Protein AF-A0A2D8AQH8-F1 (afdb_monomer_lite)

Secondary structure (DSSP, 8-state):
---HHHHHH---HHHHHHHTT-SEEEES---GGGB-SSSTT-SBTT-EEEE-STT--GGGHHHHHHH-----EEEETTEEEE-S---SSSHHHHHHHTT--

Sequence (101 aa):
GFDYDKLNIDKSPAVQRLLSLTDVLSAGPYVASLSKDDLLWRGSSNQELVYLSERYSKSDEEKWLENSPVEELMMTDNGIMRTGFKAKKGDLYKSLLRISP

Radius of gyration: 16.13 Å; chains: 1; bounding box: 51×33×32 Å

Foldseek 3Di:
DAAVVVLVPDPPPVSVVVLVVDQKDFHDDDDPVQADQQPFQHGGPVTDIDGSDPPDDPVCVVVCLQADDPFDWDQDPVGIDGDGHRRPHHPVVVVVVVVDD

Structure (mmCIF, N/CA/C/O backbo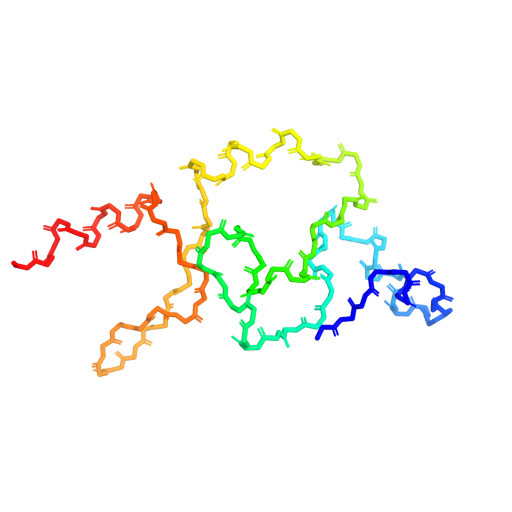ne):
data_AF-A0A2D8AQH8-F1
#
_entry.id   AF-A0A2D8AQH8-F1
#
loop_
_atom_site.group_PDB
_atom_site.id
_atom_site.type_symbol
_atom_site.label_atom_id
_atom_site.label_alt_id
_atom_site.label_comp_id
_atom_site.label_asym_id
_atom_site.label_entity_id
_atom_site.label_seq_id
_atom_site.pdbx_PDB_ins_code
_atom_site.Cartn_x
_atom_site.Cartn_y
_atom_site.Cartn_z
_atom_site.occupancy
_atom_site.B_iso_or_equiv
_atom_site.auth_seq_id
_atom_site.auth_comp_id
_atom_site.auth_asym_id
_atom_site.auth_atom_id
_atom_site.pdbx_PDB_model_num
ATOM 1 N N . GLY A 1 1 ? -9.499 -0.509 -9.618 1.00 88.06 1 GLY A N 1
ATOM 2 C CA . GLY A 1 1 ? -9.501 0.078 -8.265 1.00 88.06 1 GLY A CA 1
ATOM 3 C C . GLY A 1 1 ? -10.586 1.128 -8.176 1.00 88.06 1 GLY A C 1
ATOM 4 O O . GLY A 1 1 ? -11.048 1.582 -9.218 1.00 88.06 1 GLY A O 1
ATOM 5 N N . PHE A 1 2 ? -10.996 1.472 -6.960 1.00 94.62 2 PHE A N 1
ATOM 6 C CA . PHE A 1 2 ? -12.043 2.455 -6.673 1.00 94.62 2 PHE A CA 1
ATOM 7 C C . PHE A 1 2 ? -11.492 3.529 -5.741 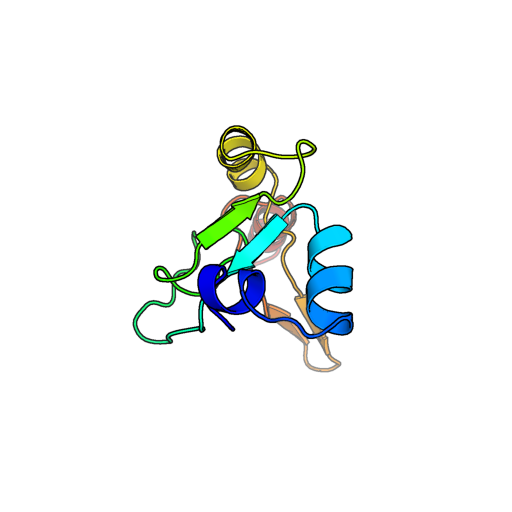1.00 94.62 2 PHE A C 1
ATOM 9 O O . PHE A 1 2 ? -10.652 3.223 -4.895 1.00 94.62 2 PHE A O 1
ATOM 16 N N . ASP A 1 3 ? -11.961 4.763 -5.901 1.00 96.88 3 ASP A N 1
ATOM 17 C CA . ASP A 1 3 ? -11.642 5.863 -4.988 1.00 96.88 3 ASP A CA 1
ATOM 18 C C . ASP A 1 3 ? -12.260 5.584 -3.612 1.00 96.88 3 ASP A C 1
ATOM 20 O O . ASP A 1 3 ? -13.373 5.051 -3.530 1.00 96.88 3 ASP A O 1
ATOM 24 N N . TYR A 1 4 ? -11.564 5.951 -2.536 1.00 97.06 4 TYR A N 1
ATOM 25 C CA . TYR A 1 4 ? -12.043 5.675 -1.183 1.00 97.06 4 TYR A CA 1
ATOM 26 C C . TYR A 1 4 ? -13.367 6.376 -0.888 1.00 97.06 4 TYR A C 1
ATOM 28 O O . TYR A 1 4 ? -14.279 5.737 -0.375 1.00 97.06 4 TYR A O 1
ATOM 36 N N . ASP A 1 5 ? -13.526 7.634 -1.304 1.00 96.50 5 ASP A N 1
ATOM 37 C CA . ASP A 1 5 ? -14.766 8.386 -1.092 1.00 96.50 5 ASP A CA 1
ATOM 38 C C . ASP A 1 5 ? -15.992 7.663 -1.662 1.00 96.50 5 ASP A C 1
ATOM 40 O O . ASP A 1 5 ? -17.050 7.642 -1.034 1.00 96.50 5 ASP A O 1
ATOM 44 N N . LYS A 1 6 ? -15.840 6.999 -2.817 1.00 96.38 6 LYS A N 1
ATOM 45 C CA . LYS A 1 6 ? -16.910 6.191 -3.423 1.00 96.38 6 LYS A CA 1
ATOM 46 C C . LYS A 1 6 ? -17.222 4.951 -2.591 1.00 96.38 6 LYS A C 1
ATOM 48 O O . LYS A 1 6 ? -18.391 4.636 -2.401 1.00 96.38 6 LYS A O 1
ATOM 53 N N . LEU A 1 7 ? -16.194 4.264 -2.091 1.00 96.12 7 LEU A N 1
ATOM 54 C CA . LEU A 1 7 ? -16.357 3.083 -1.239 1.00 96.12 7 LEU A CA 1
ATOM 55 C C . LEU A 1 7 ? -16.969 3.440 0.123 1.00 96.12 7 LEU A C 1
ATOM 57 O O . LEU A 1 7 ? -17.799 2.696 0.637 1.00 96.12 7 LEU A O 1
ATOM 61 N N . ASN A 1 8 ? -16.596 4.586 0.690 1.00 95.19 8 ASN A N 1
ATOM 62 C CA . ASN A 1 8 ? -17.039 5.035 2.006 1.00 95.19 8 ASN A CA 1
ATOM 63 C C . ASN A 1 8 ? -18.540 5.384 2.032 1.00 95.19 8 ASN A C 1
ATOM 65 O O . ASN A 1 8 ? -19.231 5.119 3.017 1.00 95.19 8 ASN A O 1
ATOM 69 N N . ILE A 1 9 ? -19.073 5.944 0.940 1.00 96.69 9 ILE A N 1
ATOM 70 C CA . ILE A 1 9 ? -20.506 6.268 0.835 1.00 96.69 9 ILE A CA 1
ATOM 71 C C . ILE A 1 9 ? -21.376 5.084 0.386 1.00 96.69 9 ILE A C 1
ATOM 73 O O . ILE A 1 9 ? -22.599 5.146 0.543 1.00 96.69 9 ILE A O 1
ATOM 77 N N . ASP A 1 10 ? -20.772 4.017 -0.144 1.00 94.94 10 ASP A N 1
ATOM 78 C CA . ASP A 1 10 ? -21.474 2.812 -0.592 1.00 94.94 10 ASP A CA 1
ATOM 79 C C . ASP A 1 10 ? -22.171 2.121 0.592 1.00 94.94 10 ASP A C 1
ATOM 81 O O . ASP A 1 10 ? -21.572 1.870 1.635 1.00 94.94 10 ASP A O 1
ATOM 85 N N . LYS A 1 11 ? -23.464 1.814 0.454 1.00 95.00 11 LYS A N 1
ATOM 86 C CA . LYS A 1 11 ? -24.274 1.202 1.522 1.00 95.00 11 LYS A CA 1
ATOM 87 C C . LYS A 1 11 ? -24.299 -0.325 1.485 1.00 95.00 11 LYS A C 1
ATOM 89 O O . LYS A 1 11 ? -24.971 -0.935 2.314 1.00 95.00 11 LYS A O 1
ATOM 94 N N . SER A 1 12 ? -23.571 -0.948 0.563 1.00 98.00 12 SER A N 1
ATOM 95 C CA . SER A 1 12 ? -23.419 -2.396 0.490 1.00 98.00 12 SER A CA 1
ATOM 96 C C . SER A 1 12 ? -22.834 -2.945 1.798 1.00 98.00 12 SER A C 1
ATOM 98 O O . SER A 1 12 ? -21.710 -2.584 2.167 1.00 98.00 12 SER A O 1
ATOM 100 N N . PRO A 1 13 ? -23.534 -3.866 2.490 1.00 97.94 13 PRO A N 1
ATOM 101 C CA . PRO A 1 13 ? -23.031 -4.462 3.726 1.00 97.94 13 PRO A CA 1
ATOM 102 C C . PRO A 1 13 ? -21.677 -5.156 3.549 1.00 97.94 13 PRO A C 1
ATOM 104 O O . PRO A 1 13 ? -20.857 -5.145 4.463 1.00 97.94 13 PRO A O 1
ATOM 107 N N . ALA A 1 14 ? -21.422 -5.731 2.36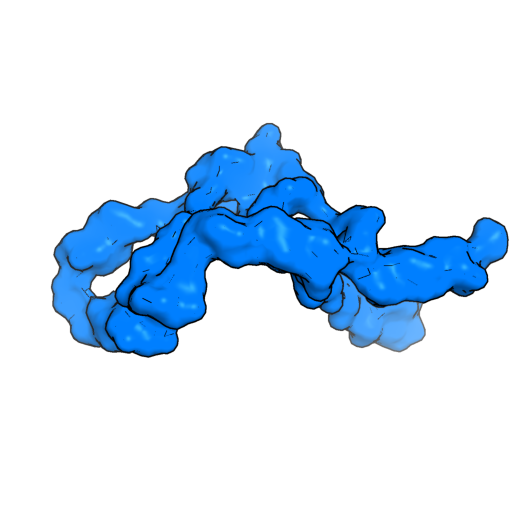9 1.00 97.31 14 ALA A N 1
ATOM 108 C CA . ALA A 1 14 ? -20.157 -6.391 2.065 1.00 97.31 14 ALA A CA 1
ATOM 109 C C . ALA A 1 14 ? -18.993 -5.392 1.979 1.00 97.31 14 ALA A C 1
ATOM 111 O O . ALA A 1 14 ? -17.924 -5.657 2.526 1.00 97.31 14 ALA A O 1
ATOM 112 N N . VAL A 1 15 ? -19.212 -4.233 1.346 1.00 96.50 15 VAL A N 1
ATOM 113 C CA . VAL A 1 15 ? -18.199 -3.169 1.242 1.00 96.50 15 VAL A CA 1
ATOM 114 C C . VAL A 1 15 ? -17.896 -2.606 2.624 1.00 96.50 15 VAL A C 1
ATOM 116 O O . VAL A 1 15 ? -16.741 -2.583 3.038 1.00 96.50 15 VAL A O 1
ATOM 119 N N . GLN A 1 16 ? -18.935 -2.247 3.378 1.00 97.31 16 GLN A N 1
ATOM 120 C CA . GLN A 1 16 ? -18.788 -1.704 4.729 1.00 97.31 16 GLN A CA 1
ATOM 121 C C . GLN A 1 16 ? -18.075 -2.688 5.666 1.00 97.31 16 GLN A C 1
ATOM 123 O O . GLN A 1 16 ? -17.182 -2.299 6.419 1.00 97.31 16 GLN A O 1
ATOM 128 N N . ARG A 1 17 ? -18.399 -3.986 5.573 1.00 97.62 17 ARG A N 1
ATOM 129 C CA . ARG A 1 17 ? -17.725 -5.027 6.356 1.00 97.62 17 ARG A CA 1
ATOM 130 C C . ARG A 1 17 ? -16.259 -5.208 5.965 1.00 97.62 17 ARG A C 1
ATOM 132 O O . ARG A 1 17 ? -15.439 -5.465 6.841 1.00 97.62 17 ARG A O 1
ATOM 139 N N . LEU A 1 18 ? -15.924 -5.113 4.680 1.00 96.75 18 LEU A N 1
ATOM 140 C CA . LEU A 1 18 ? -14.535 -5.192 4.236 1.00 96.75 18 LEU A CA 1
ATOM 141 C C . LEU A 1 18 ? -13.730 -3.994 4.754 1.00 96.75 18 LEU A C 1
ATOM 143 O O . LEU A 1 18 ? -12.664 -4.192 5.335 1.00 96.75 18 LEU A O 1
ATOM 147 N N . LEU A 1 19 ? -14.262 -2.774 4.612 1.00 97.06 19 LEU A N 1
ATOM 148 C CA . LEU A 1 19 ? -13.618 -1.559 5.122 1.00 97.06 19 LEU A CA 1
ATOM 149 C C . LEU A 1 19 ? -13.391 -1.638 6.638 1.00 97.06 19 LEU A C 1
ATOM 151 O O . LEU A 1 19 ? -12.297 -1.331 7.094 1.00 97.06 19 LEU A O 1
ATOM 155 N N . SER A 1 20 ? -14.358 -2.150 7.411 1.00 96.94 20 SER A N 1
ATOM 156 C CA . SER A 1 20 ? -14.218 -2.284 8.871 1.00 96.94 20 SER A CA 1
ATOM 157 C C . SER A 1 20 ? -13.180 -3.321 9.323 1.00 96.94 20 SER A C 1
ATOM 159 O O . SER A 1 20 ? -12.868 -3.395 10.507 1.00 96.94 20 SER A O 1
ATOM 161 N N . LEU A 1 21 ? -12.723 -4.193 8.421 1.00 98.00 21 LEU A N 1
ATOM 162 C CA . LEU A 1 21 ? -11.717 -5.230 8.688 1.00 98.00 21 LEU A CA 1
ATOM 163 C C . LEU A 1 21 ? -10.353 -4.903 8.063 1.00 98.00 21 LEU A C 1
ATOM 165 O O . LEU A 1 21 ? -9.442 -5.728 8.118 1.00 98.00 21 LEU A O 1
ATOM 169 N N . THR A 1 22 ? -10.221 -3.736 7.438 1.00 97.19 22 THR A N 1
ATOM 170 C CA . THR A 1 22 ? -9.019 -3.320 6.719 1.00 97.19 22 THR A CA 1
ATOM 171 C C . THR A 1 22 ? -8.308 -2.241 7.527 1.00 97.19 22 THR A C 1
ATOM 173 O O . THR A 1 22 ? -8.940 -1.269 7.912 1.00 97.19 22 THR A O 1
ATOM 176 N N . ASP A 1 23 ? -7.003 -2.386 7.771 1.00 97.31 23 ASP A N 1
ATOM 177 C CA . ASP A 1 23 ? -6.208 -1.349 8.449 1.00 97.31 23 ASP A CA 1
ATOM 178 C C . ASP A 1 23 ? -5.725 -0.272 7.454 1.00 97.31 23 ASP A C 1
ATOM 180 O O . ASP A 1 23 ? -5.777 0.924 7.738 1.00 97.31 23 ASP A O 1
ATOM 184 N N . VAL A 1 24 ? -5.280 -0.695 6.262 1.00 96.00 24 VAL A N 1
ATOM 185 C CA . VAL A 1 24 ? -4.769 0.183 5.195 1.00 96.00 24 VAL A CA 1
ATOM 186 C C . VAL A 1 24 ? -5.352 -0.237 3.849 1.00 96.00 24 VAL A C 1
ATOM 188 O O . VAL A 1 24 ? -5.310 -1.413 3.486 1.00 96.00 24 VAL A O 1
ATOM 191 N N . LEU A 1 25 ? -5.856 0.729 3.085 1.00 96.31 25 LEU A N 1
ATOM 192 C CA . LEU A 1 25 ? -6.411 0.539 1.748 1.00 96.31 25 LEU A CA 1
ATOM 193 C C . LEU A 1 25 ? -5.605 1.336 0.717 1.00 96.31 25 LEU A C 1
ATOM 195 O O . LEU A 1 25 ? -5.496 2.551 0.827 1.00 96.31 25 LEU A O 1
ATOM 199 N N . SER A 1 26 ? -5.111 0.677 -0.335 1.00 94.88 26 SER A N 1
ATOM 200 C CA . SER A 1 26 ? -4.630 1.377 -1.534 1.00 94.88 26 SER A CA 1
ATOM 201 C C . SER A 1 26 ? -5.819 1.736 -2.430 1.00 94.88 26 SER A C 1
ATOM 203 O O . SER A 1 26 ? -6.337 0.878 -3.150 1.00 94.88 26 SER A O 1
ATOM 205 N N . ALA A 1 27 ? -6.257 2.992 -2.392 1.00 97.06 27 ALA A N 1
ATOM 206 C CA . ALA A 1 27 ? -7.436 3.480 -3.103 1.00 97.06 27 ALA A CA 1
ATOM 207 C C . ALA A 1 27 ? -7.084 4.149 -4.444 1.00 97.06 27 ALA A C 1
ATOM 209 O O . ALA A 1 27 ? -6.004 4.708 -4.613 1.00 97.06 27 ALA A O 1
ATOM 210 N N . GLY A 1 28 ? -8.014 4.084 -5.399 1.00 97.38 28 GLY A N 1
ATOM 211 C CA . GLY A 1 28 ? -7.913 4.664 -6.743 1.00 97.38 28 GLY A CA 1
ATOM 212 C C . GLY A 1 28 ? -7.752 3.621 -7.867 1.00 97.38 28 GLY A C 1
ATOM 213 O O . GLY A 1 28 ? -7.225 2.519 -7.651 1.00 97.38 28 GLY A O 1
ATOM 214 N N . PRO A 1 29 ? -8.227 3.909 -9.095 1.00 95.75 29 PRO A N 1
ATOM 215 C CA . PRO A 1 29 ? -8.001 3.049 -10.256 1.00 95.75 29 PRO A CA 1
ATOM 216 C C . PRO A 1 29 ? -6.520 3.029 -10.659 1.00 95.75 29 PRO A C 1
ATOM 218 O O . PRO A 1 29 ? -5.812 4.016 -10.489 1.00 95.75 29 PRO A O 1
ATOM 221 N N . TYR A 1 30 ? -6.054 1.915 -11.226 1.00 93.94 30 TYR A N 1
ATOM 222 C CA . TYR A 1 30 ? -4.729 1.867 -11.845 1.00 93.94 30 TYR A CA 1
ATOM 223 C C . TYR A 1 30 ? -4.760 2.624 -13.176 1.00 93.94 30 TYR A C 1
ATOM 225 O O . TYR A 1 30 ? -5.667 2.418 -13.986 1.00 93.94 30 TYR A O 1
ATOM 233 N N . VAL A 1 31 ? -3.763 3.477 -13.404 1.00 95.56 31 VAL A N 1
ATOM 234 C CA . VAL A 1 31 ? -3.596 4.263 -14.629 1.00 95.56 31 VAL A CA 1
ATOM 235 C C . VAL A 1 31 ? -2.187 4.028 -15.162 1.00 95.56 31 VAL A C 1
ATOM 237 O O . VAL A 1 31 ? -1.205 4.472 -14.568 1.00 95.56 31 VAL A O 1
ATOM 240 N N . ALA A 1 32 ? -2.084 3.340 -16.302 1.00 93.62 32 ALA A N 1
ATOM 241 C CA . ALA A 1 32 ? -0.801 2.906 -16.861 1.00 93.62 32 ALA A CA 1
ATOM 242 C C . ALA A 1 32 ? 0.162 4.072 -17.153 1.00 93.62 32 ALA A C 1
ATOM 244 O O . ALA A 1 32 ? 1.352 3.976 -16.871 1.00 93.62 32 ALA A O 1
ATOM 245 N N . SER A 1 33 ? -0.347 5.207 -17.646 1.00 96.62 33 SER A N 1
ATOM 246 C CA . SER A 1 33 ? 0.464 6.411 -17.895 1.00 96.62 33 SER A CA 1
ATOM 247 C C . SER A 1 33 ? 0.985 7.082 -16.619 1.00 96.62 33 SER A C 1
ATOM 249 O O . SER A 1 33 ? 1.902 7.894 -16.688 1.00 96.62 33 SER A O 1
ATOM 251 N N . LEU A 1 34 ? 0.416 6.742 -15.461 1.00 95.94 34 LEU A N 1
ATOM 252 C CA . LEU A 1 34 ? 0.826 7.222 -14.143 1.00 95.94 34 LEU A CA 1
ATOM 253 C C . LEU A 1 34 ? 1.561 6.140 -13.342 1.00 95.94 34 LEU A C 1
ATOM 255 O O . LEU A 1 34 ? 1.752 6.301 -12.136 1.00 95.94 34 LEU A O 1
ATOM 259 N N . SER A 1 35 ? 1.932 5.028 -13.985 1.00 91.19 35 SER A N 1
ATOM 260 C CA . SER A 1 35 ? 2.614 3.915 -13.333 1.00 91.19 35 SER A CA 1
ATOM 261 C C . SER A 1 35 ? 3.949 4.367 -12.751 1.00 91.19 35 SER A C 1
ATOM 263 O O . SER A 1 35 ? 4.740 5.025 -13.431 1.00 91.19 35 SER A O 1
ATOM 265 N N . LYS A 1 36 ? 4.217 3.987 -11.502 1.00 87.62 36 LYS A N 1
ATOM 266 C CA . LYS A 1 36 ? 5.498 4.246 -10.841 1.00 87.62 36 LYS A CA 1
ATOM 267 C C . LYS A 1 36 ? 5.887 3.085 -9.938 1.00 87.62 36 LYS A C 1
ATOM 269 O O . LYS A 1 36 ? 5.041 2.485 -9.287 1.00 87.62 36 LYS A O 1
ATOM 274 N N . ASP A 1 37 ? 7.187 2.826 -9.872 1.00 79.25 37 ASP A N 1
ATOM 275 C CA . ASP A 1 37 ? 7.757 1.704 -9.120 1.00 79.25 37 ASP A CA 1
ATOM 276 C C . ASP A 1 37 ? 8.156 2.084 -7.675 1.00 79.25 37 ASP A C 1
ATOM 278 O O . ASP A 1 37 ? 8.679 1.250 -6.941 1.00 79.25 37 ASP A O 1
ATOM 282 N N . ASP A 1 38 ? 7.958 3.339 -7.256 1.00 80.12 38 ASP A N 1
ATOM 283 C CA . ASP A 1 38 ? 8.435 3.905 -5.983 1.00 80.12 38 ASP A CA 1
ATOM 284 C C . ASP A 1 38 ? 7.312 4.339 -5.022 1.00 80.12 38 ASP A C 1
ATOM 286 O O . ASP A 1 38 ? 7.537 5.137 -4.116 1.00 80.12 38 ASP A O 1
ATOM 290 N N . LEU A 1 39 ? 6.101 3.792 -5.182 1.00 84.69 39 LEU A N 1
ATOM 291 C CA . LEU A 1 39 ? 4.908 4.221 -4.441 1.00 84.69 39 LEU A CA 1
ATOM 292 C C . LEU A 1 39 ? 4.436 3.235 -3.353 1.00 84.69 39 LEU A C 1
ATOM 294 O O . LEU A 1 39 ? 3.244 3.197 -3.037 1.00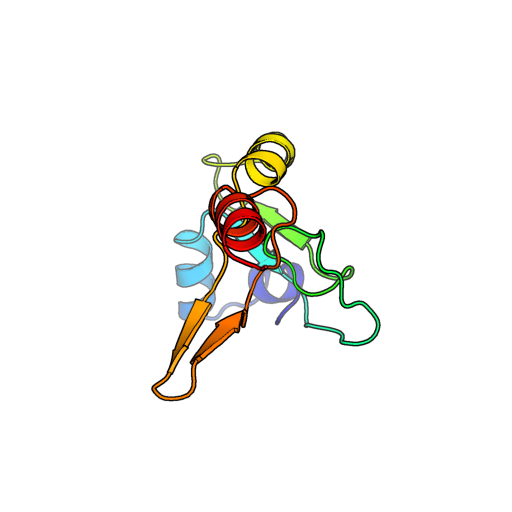 84.69 39 LEU A O 1
ATOM 298 N N . LEU A 1 40 ? 5.339 2.456 -2.746 1.00 86.31 40 LEU A N 1
ATOM 299 C CA . LEU A 1 40 ? 4.987 1.359 -1.823 1.00 86.31 40 LEU A CA 1
ATOM 300 C C . LEU A 1 40 ? 4.013 0.365 -2.485 1.00 86.31 40 LEU A C 1
ATOM 302 O O . LEU A 1 40 ? 4.356 -0.237 -3.499 1.00 86.31 40 LEU A O 1
ATOM 306 N N . TRP A 1 41 ? 2.812 0.202 -1.919 1.00 87.06 41 TRP A N 1
ATOM 307 C CA . TRP A 1 41 ? 1.765 -0.713 -2.378 1.00 87.06 41 TRP A CA 1
ATOM 308 C C . TRP A 1 41 ? 0.811 -0.101 -3.418 1.00 87.06 41 TRP A C 1
ATOM 310 O O . TRP A 1 41 ? -0.273 -0.628 -3.661 1.00 87.06 41 TRP A O 1
ATOM 320 N N . ARG A 1 42 ? 1.198 1.018 -4.039 1.00 90.00 42 ARG A N 1
ATOM 321 C CA . ARG A 1 42 ? 0.441 1.676 -5.111 1.00 90.00 42 ARG A CA 1
ATOM 322 C C . ARG A 1 42 ? 1.118 1.412 -6.451 1.00 90.00 42 ARG A C 1
ATOM 324 O O . ARG A 1 42 ? 2.337 1.497 -6.557 1.00 90.00 42 ARG A O 1
ATOM 331 N N . GLY A 1 43 ? 0.323 1.119 -7.475 1.00 87.88 43 GLY A N 1
ATOM 332 C CA . GLY A 1 43 ? 0.809 0.904 -8.840 1.00 87.88 43 GLY A CA 1
ATOM 333 C C . GLY A 1 43 ? 0.870 2.183 -9.678 1.00 87.88 43 GLY A C 1
ATOM 334 O O . GLY A 1 43 ? 1.661 2.258 -10.614 1.00 87.88 43 GLY A O 1
ATOM 335 N N . SER A 1 44 ? 0.066 3.198 -9.344 1.00 92.88 44 SER A N 1
ATOM 336 C CA . SER A 1 44 ? -0.016 4.468 -10.077 1.00 92.88 44 SER A CA 1
ATOM 337 C C . SER A 1 44 ? -0.059 5.671 -9.140 1.00 92.88 44 SER A C 1
ATOM 339 O O . SER A 1 44 ? -0.611 5.601 -8.045 1.00 92.88 44 SER A O 1
ATOM 341 N N . SER A 1 45 ? 0.474 6.814 -9.582 1.00 95.25 45 SER A N 1
ATOM 342 C CA . SER A 1 45 ? 0.594 8.018 -8.742 1.00 95.25 45 SER A CA 1
ATOM 343 C C . SER A 1 45 ? -0.722 8.720 -8.412 1.00 95.25 45 SER A C 1
ATOM 345 O O . SER A 1 45 ? -0.719 9.643 -7.607 1.00 95.25 45 SER A O 1
ATOM 347 N N . ASN A 1 46 ? -1.833 8.320 -9.033 1.00 96.38 46 ASN A N 1
ATOM 348 C CA . ASN A 1 46 ? -3.175 8.778 -8.668 1.00 96.38 46 ASN A CA 1
ATOM 349 C C . ASN A 1 46 ? -3.797 7.965 -7.522 1.00 96.38 46 ASN A C 1
ATOM 351 O O . ASN A 1 46 ? -4.936 8.232 -7.154 1.00 96.38 46 ASN A O 1
ATOM 355 N N . GLN A 1 47 ? -3.105 6.940 -7.029 1.00 95.81 47 GLN A N 1
ATOM 356 C CA . GLN A 1 47 ? -3.572 6.120 -5.921 1.00 95.81 47 GLN A CA 1
ATOM 357 C C . GLN A 1 47 ? -3.030 6.650 -4.592 1.00 95.81 47 GLN A C 1
ATOM 359 O O . GLN A 1 47 ? -1.941 7.226 -4.527 1.00 95.81 47 GLN A O 1
ATOM 364 N N . GLU A 1 48 ? -3.758 6.398 -3.512 1.00 95.94 48 GLU A N 1
ATOM 365 C CA . GLU A 1 48 ? -3.396 6.817 -2.156 1.00 95.94 48 GLU A CA 1
ATOM 366 C C . GLU A 1 48 ? -3.496 5.659 -1.161 1.00 95.94 48 GLU A C 1
ATOM 368 O O . GLU A 1 48 ? -4.204 4.683 -1.406 1.00 95.94 48 GLU A O 1
ATOM 373 N N . LEU A 1 49 ? -2.771 5.761 -0.046 1.00 95.62 49 LEU A N 1
ATOM 374 C CA . LEU A 1 49 ? -2.954 4.867 1.094 1.00 95.62 49 LEU A CA 1
ATOM 375 C C . LEU A 1 49 ? -3.913 5.536 2.077 1.00 95.62 49 LEU A C 1
ATOM 377 O O . LEU A 1 49 ? -3.610 6.600 2.615 1.00 95.62 49 LEU A O 1
ATOM 381 N N . VAL A 1 50 ? -5.061 4.905 2.298 1.00 97.62 50 VAL A N 1
ATOM 382 C CA . VAL A 1 50 ? -6.060 5.323 3.280 1.00 97.62 50 VAL A CA 1
ATOM 383 C C . VAL A 1 50 ? -5.916 4.457 4.520 1.00 97.62 50 VAL A C 1
ATOM 385 O O . VAL A 1 50 ? -5.941 3.230 4.431 1.00 97.62 50 VAL A O 1
ATOM 388 N N . TYR A 1 51 ? -5.775 5.104 5.670 1.00 97.69 51 TYR A N 1
ATOM 389 C CA . TYR A 1 51 ? -5.634 4.463 6.972 1.00 97.69 51 TYR A CA 1
ATOM 390 C C . TYR A 1 51 ? -7.012 4.412 7.630 1.00 97.69 51 TYR A C 1
ATOM 392 O O . TYR A 1 51 ? -7.601 5.451 7.920 1.00 97.69 51 TYR A O 1
ATOM 400 N N . LEU A 1 52 ? -7.558 3.206 7.781 1.00 97.56 52 LEU A N 1
ATOM 401 C CA . LEU A 1 52 ? -8.937 2.972 8.227 1.00 97.56 52 LEU A CA 1
ATOM 402 C C . LEU A 1 52 ? -9.020 2.571 9.708 1.00 97.56 52 LEU A C 1
ATOM 404 O O . LEU A 1 52 ? -10.114 2.488 10.267 1.00 97.56 52 LEU A O 1
ATOM 408 N N . SER A 1 53 ? -7.873 2.341 10.346 1.00 97.50 53 SER A N 1
ATOM 409 C CA . SER A 1 53 ? -7.739 2.096 11.779 1.00 97.50 53 SER A CA 1
ATOM 410 C C . SER A 1 53 ? -6.517 2.831 12.337 1.00 97.50 53 SER A C 1
ATOM 412 O O . SER A 1 53 ? -5.627 3.239 11.595 1.00 97.50 53 SER A O 1
ATOM 414 N N . GLU A 1 54 ? -6.435 2.940 13.662 1.00 97.12 54 GLU A N 1
ATOM 415 C CA . GLU A 1 54 ? -5.306 3.569 14.369 1.00 97.12 54 GLU A CA 1
ATOM 416 C C . GLU A 1 54 ? -4.035 2.699 14.398 1.00 97.12 54 GLU A C 1
ATOM 418 O O . GLU A 1 54 ? -3.039 3.056 15.027 1.00 97.12 54 GLU A O 1
ATOM 423 N N . ARG A 1 55 ? -4.058 1.513 13.775 1.00 97.19 55 ARG A N 1
ATOM 424 C CA . ARG A 1 55 ? -2.933 0.571 13.828 1.00 97.19 55 ARG A CA 1
ATOM 425 C C . ARG A 1 55 ? -1.708 1.073 13.072 1.00 97.19 55 ARG A C 1
ATOM 427 O O . ARG A 1 55 ? -0.587 0.746 13.457 1.00 97.19 55 ARG A O 1
ATOM 434 N N . TYR A 1 56 ? -1.941 1.813 11.994 1.00 96.12 56 TYR A N 1
ATOM 435 C CA . TYR A 1 56 ? -0.909 2.359 11.129 1.00 96.12 56 TYR A CA 1
ATOM 436 C C . TYR A 1 56 ? -1.267 3.777 10.723 1.00 96.12 56 TYR A C 1
ATOM 438 O O . TYR A 1 56 ? -2.433 4.165 10.703 1.00 96.12 56 TYR A O 1
ATOM 446 N N . SER A 1 57 ? -0.256 4.538 10.336 1.00 96.31 57 SER A N 1
ATOM 447 C CA . SER A 1 57 ? -0.431 5.902 9.874 1.00 96.31 57 SER A CA 1
ATOM 448 C C . SER A 1 57 ? 0.605 6.265 8.819 1.00 96.31 57 SER A C 1
ATOM 450 O O . SER A 1 57 ? 1.550 5.527 8.539 1.00 96.31 57 SER A O 1
ATOM 452 N N . LYS A 1 58 ? 0.467 7.469 8.265 1.00 94.94 58 LYS A N 1
ATOM 453 C CA . LYS A 1 58 ? 1.413 8.011 7.289 1.00 94.94 58 LYS A CA 1
ATOM 454 C C . LYS A 1 58 ? 2.859 8.071 7.802 1.00 94.94 58 LYS A C 1
ATOM 456 O O . LYS A 1 58 ? 3.779 8.014 6.992 1.00 94.94 58 LYS A O 1
ATOM 461 N N . SER A 1 59 ? 3.087 8.173 9.117 1.00 95.19 59 SER A N 1
ATOM 462 C CA . SER A 1 59 ? 4.452 8.177 9.667 1.00 95.19 59 SER A CA 1
ATOM 463 C C . SER A 1 59 ? 5.160 6.827 9.533 1.00 95.19 59 SER A C 1
ATOM 465 O O . SER A 1 59 ? 6.382 6.777 9.623 1.00 95.19 59 SER A O 1
ATOM 467 N N . ASP A 1 60 ? 4.422 5.740 9.294 1.00 92.69 60 ASP A N 1
ATOM 468 C CA . ASP A 1 60 ? 5.001 4.415 9.070 1.00 92.69 60 ASP A CA 1
ATOM 469 C C . ASP A 1 60 ? 5.550 4.238 7.642 1.00 92.69 60 ASP A C 1
ATOM 471 O O . ASP A 1 60 ? 6.374 3.350 7.412 1.00 92.69 60 ASP A O 1
ATOM 475 N N . GLU A 1 61 ? 5.151 5.089 6.682 1.00 89.62 61 GLU A N 1
ATOM 476 C CA . GLU A 1 61 ? 5.533 4.944 5.268 1.00 89.62 61 GLU A CA 1
ATOM 477 C C . GLU A 1 61 ? 7.047 5.007 5.050 1.00 89.62 61 GLU A C 1
ATOM 479 O O . GLU A 1 61 ? 7.568 4.249 4.235 1.00 89.62 61 GLU A O 1
ATOM 484 N N . GLU A 1 62 ? 7.772 5.859 5.783 1.00 86.50 62 GLU A N 1
ATOM 485 C CA . GLU A 1 62 ? 9.235 5.953 5.673 1.00 86.50 62 GLU A CA 1
ATOM 486 C C . GLU A 1 62 ? 9.898 4.630 6.071 1.00 86.50 62 GLU A C 1
ATOM 488 O O . GLU A 1 62 ? 10.677 4.055 5.308 1.00 86.50 62 GLU A O 1
ATOM 493 N N . LYS A 1 63 ? 9.487 4.071 7.213 1.00 86.00 63 LYS A N 1
ATOM 494 C CA . LYS A 1 63 ? 9.950 2.762 7.678 1.00 86.00 63 LYS A CA 1
ATOM 495 C C . LYS A 1 63 ? 9.580 1.655 6.692 1.00 86.00 63 LYS A C 1
ATOM 497 O O . LYS A 1 63 ? 10.363 0.725 6.492 1.00 86.00 63 LYS A O 1
ATOM 502 N N . TRP A 1 64 ? 8.401 1.708 6.079 1.00 85.88 64 TRP A N 1
ATOM 503 C CA . TRP A 1 64 ? 8.019 0.736 5.059 1.00 85.88 64 TRP A CA 1
ATOM 504 C C . TRP A 1 64 ? 8.813 0.903 3.774 1.00 85.88 64 TRP A C 1
ATOM 506 O O . TRP A 1 64 ? 9.144 -0.100 3.175 1.00 85.88 64 TRP A O 1
ATOM 516 N N . LEU A 1 65 ? 9.174 2.111 3.352 1.00 78.50 65 LEU A N 1
ATOM 517 C CA . LEU A 1 65 ? 10.021 2.305 2.169 1.00 78.50 65 LEU A CA 1
ATOM 518 C C . LEU A 1 65 ? 11.427 1.723 2.365 1.00 78.50 65 LEU A C 1
ATOM 520 O O . LEU A 1 65 ? 12.078 1.321 1.398 1.00 78.50 65 LEU A O 1
ATOM 524 N N . GLU A 1 66 ? 11.903 1.686 3.608 1.00 76.50 66 GLU A N 1
ATOM 525 C CA . GLU A 1 66 ? 13.173 1.055 3.963 1.00 76.50 66 GLU A CA 1
ATOM 526 C C . GLU A 1 66 ? 13.073 -0.472 4.048 1.00 76.50 66 GLU A C 1
ATOM 528 O O . GLU A 1 66 ? 13.972 -1.170 3.579 1.00 76.50 66 GLU A O 1
ATOM 533 N N . ASN A 1 67 ? 11.980 -0.990 4.621 1.00 72.94 67 ASN A N 1
ATOM 534 C CA . ASN A 1 67 ? 11.828 -2.408 4.979 1.00 72.94 67 ASN A CA 1
ATOM 535 C C . ASN A 1 67 ? 10.871 -3.202 4.057 1.00 72.94 67 ASN A C 1
ATOM 537 O O . ASN A 1 67 ? 10.648 -4.390 4.265 1.00 72.94 67 ASN A O 1
ATOM 541 N N . SER A 1 68 ? 10.271 -2.545 3.067 1.00 64.75 68 SER A N 1
ATOM 542 C CA . SER A 1 68 ? 9.175 -2.989 2.188 1.00 64.75 68 SER A CA 1
ATOM 543 C C . SER A 1 68 ? 9.292 -2.220 0.843 1.00 64.75 68 SER A C 1
ATOM 545 O O . SER A 1 68 ? 10.095 -1.291 0.736 1.00 64.75 68 SER A O 1
ATOM 547 N N . PRO A 1 69 ? 8.527 -2.530 -0.222 1.00 59.75 69 PRO A N 1
ATOM 548 C CA . PRO A 1 69 ? 7.488 -3.546 -0.313 1.00 59.75 69 PRO A CA 1
ATOM 549 C C . PRO A 1 69 ? 8.015 -4.986 -0.270 1.00 59.75 69 PRO A C 1
ATOM 551 O O . PRO A 1 69 ? 9.099 -5.284 -0.771 1.00 59.75 69 PRO A O 1
ATOM 554 N N . VAL A 1 70 ? 7.194 -5.887 0.281 1.00 62.66 70 VAL A N 1
ATOM 555 C CA . VAL A 1 70 ? 7.267 -7.329 0.008 1.00 62.66 70 VAL A CA 1
ATOM 556 C C . VAL A 1 70 ? 7.181 -7.501 -1.504 1.00 62.66 70 VAL A C 1
ATOM 558 O O . VAL A 1 70 ? 6.176 -7.163 -2.129 1.00 62.66 70 VAL A O 1
ATOM 561 N N . GLU A 1 71 ? 8.281 -7.935 -2.100 1.00 64.69 71 GLU A N 1
ATOM 562 C CA . GLU A 1 71 ? 8.368 -8.144 -3.536 1.00 64.69 71 GLU A CA 1
ATOM 563 C C . GLU A 1 71 ? 7.541 -9.372 -3.904 1.00 64.69 71 GLU A C 1
ATOM 565 O O . GLU A 1 71 ? 7.695 -10.432 -3.299 1.00 64.69 71 GLU A O 1
ATOM 570 N N . GLU A 1 72 ? 6.671 -9.243 -4.901 1.00 67.25 72 GLU A N 1
ATOM 571 C CA . GLU A 1 72 ? 5.938 -10.390 -5.424 1.00 67.25 72 GLU A CA 1
ATOM 572 C C . GLU A 1 72 ? 6.758 -11.052 -6.532 1.00 67.25 72 GLU A C 1
ATOM 574 O O . GLU A 1 72 ? 7.076 -10.431 -7.556 1.00 67.25 72 GLU A O 1
ATOM 579 N N . LEU A 1 73 ? 7.095 -12.320 -6.306 1.00 72.31 73 LEU A N 1
ATOM 580 C CA . LEU A 1 73 ? 7.733 -13.186 -7.282 1.00 72.31 73 LEU A CA 1
ATOM 581 C C . LEU A 1 73 ? 6.747 -14.273 -7.705 1.00 72.31 73 LEU A C 1
ATOM 583 O O . LEU A 1 73 ? 6.197 -14.989 -6.873 1.00 72.31 73 LEU A O 1
ATOM 587 N N . MET A 1 74 ? 6.586 -14.432 -9.010 1.00 73.62 74 MET A N 1
ATOM 588 C CA . MET A 1 74 ? 5.964 -15.591 -9.623 1.00 73.62 74 MET A CA 1
ATOM 589 C C . MET A 1 74 ? 7.071 -16.537 -10.080 1.00 73.62 74 MET A C 1
ATOM 591 O O . MET A 1 74 ? 7.904 -16.181 -10.913 1.00 73.62 74 MET A O 1
ATOM 595 N N . MET A 1 75 ? 7.085 -17.746 -9.529 1.00 83.06 75 MET A N 1
ATOM 596 C CA . MET A 1 75 ? 7.985 -18.811 -9.964 1.00 83.06 75 MET A CA 1
ATOM 597 C C . MET A 1 75 ? 7.244 -19.718 -10.944 1.00 83.06 75 MET A C 1
ATOM 599 O O . MET A 1 75 ? 6.120 -20.137 -10.679 1.00 83.06 75 MET A O 1
ATOM 603 N N . THR A 1 76 ? 7.877 -20.009 -12.074 1.00 81.88 76 THR A N 1
ATOM 604 C CA . THR A 1 76 ? 7.369 -20.905 -13.119 1.00 81.88 76 THR A CA 1
ATOM 605 C C . THR A 1 76 ? 8.466 -21.887 -13.521 1.00 81.88 76 THR A C 1
ATOM 607 O O . THR A 1 76 ? 9.643 -21.642 -13.246 1.00 81.88 76 THR A O 1
ATOM 610 N N . ASP A 1 77 ? 8.109 -22.943 -14.250 1.00 85.44 77 ASP A N 1
ATOM 611 C CA . ASP A 1 77 ? 9.079 -23.909 -14.793 1.00 85.44 77 ASP A CA 1
ATOM 612 C C . ASP A 1 77 ? 10.109 -23.259 -15.738 1.00 85.44 77 ASP A C 1
ATOM 614 O O . ASP A 1 77 ? 11.203 -23.781 -15.933 1.00 85.44 77 ASP A O 1
ATOM 618 N N . ASN A 1 78 ? 9.778 -22.087 -16.292 1.00 83.31 78 ASN A N 1
ATOM 619 C CA . ASN A 1 78 ? 10.610 -21.343 -17.237 1.00 83.31 78 ASN A CA 1
ATOM 620 C C . ASN A 1 78 ? 11.391 -20.188 -16.588 1.00 83.31 78 ASN A C 1
ATOM 622 O O . ASN A 1 78 ? 12.102 -19.465 -17.288 1.00 83.31 78 ASN A O 1
ATOM 626 N N . GLY A 1 79 ? 11.259 -19.986 -15.273 1.00 77.88 79 GLY A N 1
ATOM 627 C CA . GLY A 1 79 ? 12.004 -18.965 -14.543 1.00 77.88 79 GLY A CA 1
ATOM 628 C C . GLY A 1 79 ? 11.190 -18.206 -13.500 1.00 77.88 79 GLY A C 1
ATOM 629 O O . GLY A 1 79 ? 10.048 -18.540 -13.180 1.00 77.88 79 GLY A O 1
ATOM 630 N N . ILE A 1 80 ? 11.817 -17.160 -12.96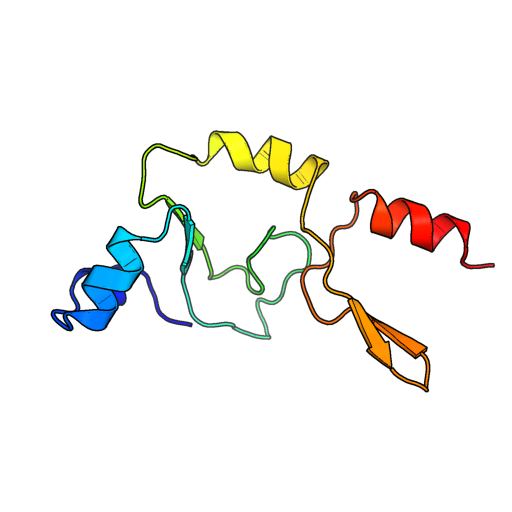4 1.00 78.62 80 ILE A N 1
ATOM 631 C CA . ILE A 1 80 ? 11.273 -16.299 -11.913 1.00 78.62 80 ILE A CA 1
ATOM 632 C C . ILE A 1 80 ? 10.914 -14.947 -12.532 1.00 78.62 80 ILE A C 1
ATOM 634 O O . ILE A 1 80 ? 11.761 -14.288 -13.135 1.00 78.62 80 ILE A O 1
ATOM 638 N N . MET A 1 81 ? 9.665 -14.520 -12.364 1.00 72.56 81 MET A N 1
ATOM 639 C CA . MET A 1 81 ? 9.162 -13.224 -12.813 1.00 72.56 81 MET A CA 1
ATOM 640 C C . MET A 1 81 ? 8.760 -12.372 -11.616 1.00 72.56 81 MET A C 1
ATOM 642 O O . MET A 1 81 ? 8.159 -12.859 -10.666 1.00 72.56 81 MET A O 1
ATOM 646 N N . ARG A 1 82 ? 9.047 -11.073 -11.674 1.00 70.25 82 ARG A N 1
ATOM 647 C CA . ARG A 1 82 ? 8.581 -10.109 -10.672 1.00 70.25 82 ARG A CA 1
ATOM 648 C C . ARG A 1 82 ? 7.274 -9.490 -11.160 1.00 70.25 82 ARG A C 1
ATOM 650 O O . ARG A 1 82 ? 7.292 -8.763 -12.153 1.00 70.25 82 ARG A O 1
ATOM 657 N N . THR A 1 83 ? 6.157 -9.804 -10.508 1.00 69.44 83 THR A N 1
ATOM 658 C CA . THR A 1 83 ? 4.808 -9.439 -10.989 1.00 69.44 83 THR A CA 1
ATOM 659 C C . THR A 1 83 ? 4.191 -8.256 -10.251 1.00 69.44 83 THR A C 1
ATOM 661 O O . THR A 1 83 ? 3.338 -7.577 -10.816 1.00 69.44 83 THR A O 1
ATOM 664 N N . GLY A 1 84 ? 4.656 -7.975 -9.033 1.00 65.75 84 GLY A N 1
ATOM 665 C CA . GLY A 1 84 ? 4.079 -6.951 -8.164 1.00 65.75 84 GLY A CA 1
ATOM 666 C C . GLY A 1 84 ? 5.046 -5.822 -7.819 1.00 65.75 84 GLY A C 1
ATOM 667 O O . GLY A 1 84 ? 5.805 -5.331 -8.658 1.00 65.75 84 GLY A O 1
ATOM 668 N N . PHE A 1 85 ? 5.004 -5.386 -6.560 1.00 66.56 85 PHE A N 1
ATOM 669 C CA . PHE A 1 85 ? 5.698 -4.187 -6.099 1.00 66.56 85 PHE A CA 1
ATOM 670 C C . PHE A 1 85 ? 7.221 -4.289 -6.229 1.00 66.56 85 PHE A C 1
ATOM 672 O O . PHE A 1 85 ? 7.872 -5.204 -5.711 1.00 66.56 85 PHE A O 1
ATOM 679 N N . LYS A 1 86 ? 7.806 -3.301 -6.912 1.00 61.94 86 LYS A N 1
ATOM 680 C CA . LYS A 1 86 ? 9.237 -3.260 -7.202 1.00 61.94 86 LYS A CA 1
ATOM 681 C C . LYS A 1 86 ? 10.007 -2.452 -6.158 1.00 61.94 86 LYS A C 1
ATOM 683 O O . LYS A 1 86 ? 10.503 -1.367 -6.441 1.00 61.94 86 LYS A O 1
ATOM 688 N N . ALA A 1 87 ? 10.162 -2.999 -4.953 1.00 61.41 87 ALA A N 1
ATOM 689 C CA . ALA A 1 87 ? 11.104 -2.458 -3.975 1.00 61.41 87 ALA A CA 1
ATOM 690 C C . ALA A 1 87 ? 12.509 -2.320 -4.590 1.00 61.41 87 ALA A C 1
ATOM 692 O O . ALA A 1 87 ? 13.062 -3.289 -5.115 1.00 61.41 87 ALA A O 1
ATOM 693 N N . LYS A 1 88 ? 13.104 -1.125 -4.505 1.00 62.53 88 LYS A N 1
ATOM 694 C CA . LYS A 1 88 ? 14.505 -0.872 -4.906 1.00 62.53 88 LYS A CA 1
ATOM 695 C C . LYS A 1 88 ? 15.497 -1.005 -3.744 1.00 62.53 88 LYS A C 1
ATOM 697 O O . LYS A 1 88 ? 16.691 -0.792 -3.931 1.00 62.53 88 LYS A O 1
ATOM 702 N N . LYS A 1 89 ? 15.005 -1.293 -2.533 1.00 62.31 89 LYS A N 1
ATOM 703 C CA . LYS A 1 89 ? 15.802 -1.311 -1.293 1.00 62.31 89 LYS A CA 1
ATOM 704 C C . LYS A 1 89 ? 15.558 -2.532 -0.394 1.00 62.31 89 LYS A C 1
ATOM 706 O O . LYS A 1 89 ? 16.282 -2.688 0.590 1.00 62.31 89 LYS A O 1
ATOM 711 N N . GLY A 1 90 ? 14.602 -3.397 -0.744 1.00 62.00 90 GLY A N 1
ATOM 712 C CA . GLY A 1 90 ? 14.267 -4.593 0.029 1.00 62.00 90 GLY A CA 1
ATOM 713 C C . GLY A 1 90 ? 15.398 -5.623 0.050 1.00 62.00 90 GLY A C 1
ATOM 714 O O . GLY A 1 90 ? 16.258 -5.649 -0.836 1.00 62.00 90 GLY A O 1
ATOM 715 N N . ASP A 1 91 ? 15.405 -6.477 1.072 1.00 66.69 91 ASP A N 1
ATOM 716 C CA . ASP A 1 91 ? 16.439 -7.505 1.238 1.00 66.69 91 ASP A CA 1
ATOM 717 C C . ASP A 1 91 ? 16.434 -8.535 0.103 1.00 66.69 91 ASP A C 1
ATOM 719 O O . ASP A 1 91 ? 17.498 -9.020 -0.287 1.00 66.69 91 ASP A O 1
ATOM 723 N N . LEU A 1 92 ? 15.271 -8.806 -0.501 1.00 68.62 92 LEU A N 1
ATOM 724 C CA . LEU A 1 92 ? 15.163 -9.663 -1.680 1.00 68.62 92 LEU A CA 1
ATOM 725 C C . LEU A 1 92 ? 15.818 -9.022 -2.915 1.00 68.62 92 LEU A C 1
ATOM 727 O O . LEU A 1 92 ? 16.669 -9.660 -3.527 1.00 68.62 92 LEU A O 1
ATOM 731 N N . TYR A 1 93 ? 15.536 -7.756 -3.234 1.00 68.00 93 TYR A N 1
ATOM 732 C CA . TYR A 1 93 ? 16.207 -7.015 -4.309 1.00 68.00 93 TYR A CA 1
ATOM 733 C C . TYR A 1 93 ? 17.725 -6.969 -4.112 1.00 68.00 93 TYR A C 1
ATOM 735 O O . TYR A 1 93 ? 18.484 -7.256 -5.039 1.00 68.00 93 TYR A O 1
ATOM 743 N N . LYS A 1 94 ? 18.183 -6.670 -2.887 1.00 69.69 94 LYS A N 1
ATOM 744 C CA . LYS A 1 94 ? 19.613 -6.708 -2.539 1.00 69.69 94 LYS A CA 1
ATOM 745 C C . LYS A 1 94 ? 20.210 -8.101 -2.747 1.00 69.69 94 LYS A C 1
ATOM 747 O O . LYS A 1 94 ? 21.352 -8.202 -3.183 1.00 69.69 94 LYS A O 1
ATOM 752 N N . SER A 1 95 ? 19.457 -9.154 -2.434 1.00 70.56 95 SER A N 1
ATOM 753 C CA . SER A 1 95 ? 19.889 -10.540 -2.627 1.00 70.56 95 SER A CA 1
ATOM 754 C C . SER A 1 95 ? 19.950 -10.904 -4.110 1.00 70.56 95 SER A C 1
ATOM 756 O O . SER A 1 95 ? 20.959 -11.439 -4.544 1.00 70.56 95 SER A O 1
ATOM 758 N N . LEU A 1 96 ? 18.947 -10.535 -4.911 1.00 66.12 96 LEU A N 1
ATOM 759 C CA . LEU A 1 96 ? 18.921 -10.770 -6.359 1.00 66.12 96 LEU A CA 1
ATOM 760 C C . LEU A 1 96 ? 20.078 -10.067 -7.088 1.00 66.12 96 LEU A C 1
ATOM 762 O O . LEU A 1 96 ? 20.713 -10.680 -7.941 1.00 66.12 96 LEU A O 1
ATOM 766 N N . LEU A 1 97 ? 20.428 -8.830 -6.708 1.00 65.94 97 LEU A N 1
ATOM 767 C CA . LEU A 1 97 ? 21.595 -8.127 -7.266 1.00 65.94 97 LEU A CA 1
ATOM 768 C C . LEU A 1 97 ? 22.930 -8.839 -7.005 1.00 65.94 97 LEU A C 1
ATOM 770 O O . LEU A 1 97 ? 23.871 -8.642 -7.763 1.00 65.94 97 LEU A O 1
ATOM 774 N N . ARG A 1 98 ? 23.034 -9.643 -5.940 1.00 63.34 98 ARG A N 1
ATOM 775 C CA . ARG A 1 98 ? 24.257 -10.399 -5.616 1.00 63.34 98 ARG A CA 1
ATOM 776 C C . ARG A 1 98 ? 24.393 -11.699 -6.411 1.00 63.34 98 ARG A C 1
ATOM 778 O O . ARG A 1 98 ? 25.458 -12.302 -6.370 1.00 63.34 98 ARG A O 1
ATOM 785 N N . ILE A 1 99 ? 23.318 -1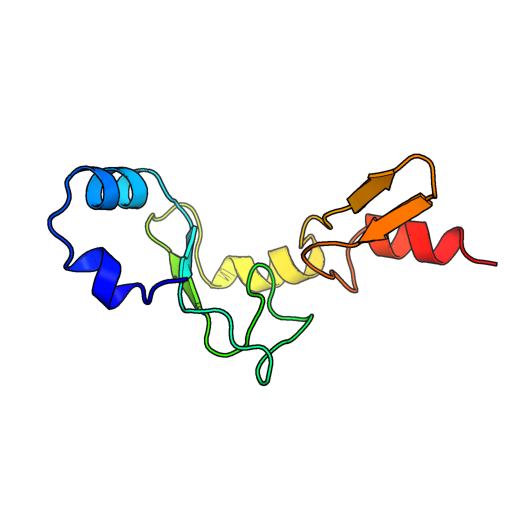2.151 -7.060 1.00 60.97 99 ILE A N 1
ATOM 786 C CA . ILE A 1 99 ? 23.249 -13.444 -7.758 1.00 60.97 99 ILE A CA 1
ATOM 787 C C . ILE A 1 99 ? 23.256 -13.245 -9.286 1.00 60.97 99 ILE A C 1
ATOM 789 O O . ILE A 1 99 ? 23.566 -14.180 -10.020 1.00 60.97 99 ILE A O 1
ATOM 793 N N . SER A 1 100 ? 22.957 -12.037 -9.776 1.00 46.56 100 SER A N 1
ATOM 794 C CA . SER A 1 100 ? 23.160 -11.686 -11.186 1.00 46.56 100 SER A CA 1
ATOM 795 C C . SER A 1 100 ? 24.660 -11.526 -11.495 1.00 46.56 100 SER A C 1
ATOM 797 O O . SER A 1 100 ? 25.327 -10.797 -10.760 1.00 46.56 100 SER A O 1
ATOM 799 N N . PRO A 1 101 ? 25.186 -12.198 -12.538 1.00 47.19 101 PRO A N 1
ATOM 800 C CA . PRO A 1 101 ? 26.588 -12.099 -12.954 1.00 47.19 101 PRO A CA 1
ATOM 801 C C . PRO A 1 101 ? 26.977 -10.712 -13.479 1.00 47.19 101 PRO A C 1
ATOM 803 O O . PRO A 1 101 ? 26.087 -9.985 -13.981 1.00 47.19 101 PRO A O 1
#

pLDDT: mean 84.69, std 13.88, range [46.56, 98.0]